Protein AF-A0A2M8A0D3-F1 (afdb_monomer)

Sequence (108 aa):
MKKVFHLFIFVATLCAVLFFIGHSMISLTSGDSISKNASHYRYLFMLWRYGLYALILILWPYFVACIGKKQKWNAETIHYFSNQRIKLFVLFLIFEIFFVFNVISHLL

Foldseek 3Di:
DVVVVVLVVVVVVVVVVLVVVVVVVVVVDDPVCCLVCCVVCVVSVVVSLVVVLVSCLVCQLVVLVVVCVVVVNDPVSSVVRNVCSVVVSVVSVVVVVVVVVVVVVVSD

Solvent-accessible surface area (backbone atoms only — not comparable to full-atom values): 6006 Å² total; per-residue (Å²): 107,71,69,60,50,52,51,50,50,53,49,52,51,51,52,49,53,55,47,48,55,54,50,59,58,54,76,74,50,60,82,88,45,50,75,71,45,45,67,73,43,43,63,55,56,49,51,54,50,54,50,51,52,53,48,47,55,67,43,42,41,58,51,37,48,51,50,25,61,76,70,68,50,53,71,66,58,32,51,54,61,33,63,43,44,61,59,52,49,53,50,51,53,52,54,47,53,54,46,53,53,53,54,49,65,73,72,108

Radius of gyration: 17.94 Å; Cα contacts (8 Å, |Δi|>4): 27; chains: 1; bounding box: 47×24×46 Å

Structure (mmCIF, N/CA/C/O backbone):
data_AF-A0A2M8A0D3-F1
#
_entry.id   AF-A0A2M8A0D3-F1
#
loop_
_atom_site.group_PDB
_atom_site.id
_atom_site.type_symbol
_atom_site.label_atom_id
_atom_site.label_alt_id
_atom_site.label_comp_id
_atom_site.label_asym_id
_atom_site.label_entity_id
_atom_site.label_seq_id
_atom_site.pdbx_PDB_ins_code
_atom_site.Cartn_x
_atom_site.Cartn_y
_atom_site.Cartn_z
_atom_site.occupancy
_atom_site.B_iso_or_equiv
_atom_site.auth_seq_id
_atom_site.auth_comp_id
_atom_site.auth_asym_id
_atom_site.auth_atom_id
_atom_site.pdbx_PDB_model_num
ATOM 1 N N . MET A 1 1 ? -4.905 -8.831 19.347 1.00 53.97 1 MET A N 1
ATOM 2 C CA . MET A 1 1 ? -3.661 -8.095 19.016 1.00 53.97 1 MET A CA 1
ATOM 3 C C . MET A 1 1 ? -2.608 -8.965 18.326 1.00 53.97 1 MET A C 1
ATOM 5 O O . MET A 1 1 ? -2.086 -8.514 17.318 1.00 53.97 1 MET A O 1
ATOM 9 N N . LYS A 1 2 ? -2.368 -10.222 18.749 1.00 63.69 2 LYS A N 1
ATOM 10 C CA . LYS A 1 2 ? -1.394 -11.131 18.097 1.00 63.69 2 LYS A CA 1
ATOM 11 C C . LYS A 1 2 ? -1.551 -11.251 16.566 1.00 63.69 2 LYS A C 1
ATOM 13 O O . LYS A 1 2 ? -0.563 -11.125 15.862 1.00 63.69 2 LYS A O 1
ATOM 18 N N . LYS A 1 3 ? -2.775 -11.396 16.038 1.00 62.47 3 LYS A N 1
ATOM 19 C CA . LYS A 1 3 ? -3.029 -11.478 14.579 1.00 62.47 3 LYS A CA 1
ATOM 20 C C . LYS A 1 3 ? -2.644 -10.203 13.807 1.00 62.47 3 LYS A C 1
ATOM 22 O O . LYS A 1 3 ? -2.074 -10.293 12.731 1.00 62.47 3 LYS A O 1
ATOM 27 N N . VAL A 1 4 ? -2.912 -9.026 14.379 1.00 61.47 4 VAL A N 1
ATOM 28 C CA . VAL A 1 4 ? -2.555 -7.726 13.773 1.00 61.47 4 VAL A CA 1
ATOM 29 C C . VAL A 1 4 ? -1.041 -7.527 13.788 1.00 61.47 4 VAL A C 1
ATOM 31 O O . VAL A 1 4 ? -0.479 -7.037 12.821 1.00 61.47 4 VAL A O 1
ATOM 34 N N . PHE A 1 5 ? -0.376 -7.975 14.853 1.00 67.31 5 PHE A N 1
ATOM 35 C CA . PHE A 1 5 ? 1.080 -7.954 14.952 1.00 67.31 5 PHE A CA 1
ATOM 36 C C . PHE A 1 5 ? 1.754 -8.853 13.903 1.00 67.31 5 PHE A C 1
ATOM 38 O O . PHE A 1 5 ? 2.689 -8.414 13.248 1.00 67.31 5 PHE A O 1
ATOM 45 N N . HIS A 1 6 ? 1.235 -10.066 13.672 1.00 69.00 6 HIS A N 1
ATOM 46 C CA . HIS A 1 6 ? 1.746 -10.951 12.614 1.00 69.00 6 HIS A CA 1
ATOM 47 C C . HIS A 1 6 ? 1.540 -10.355 11.218 1.00 69.00 6 HIS A C 1
ATOM 49 O O . HIS A 1 6 ? 2.444 -10.425 10.392 1.00 69.00 6 HIS A O 1
ATOM 55 N N . LEU A 1 7 ? 0.386 -9.721 10.973 1.00 72.25 7 LEU A N 1
ATOM 56 C CA . LEU A 1 7 ? 0.130 -9.002 9.724 1.00 72.25 7 LEU A CA 1
ATOM 57 C C . LEU A 1 7 ? 1.139 -7.860 9.536 1.00 72.25 7 LEU A C 1
ATOM 59 O O . LEU A 1 7 ? 1.708 -7.716 8.463 1.00 72.25 7 LEU A O 1
ATOM 63 N N . PHE A 1 8 ? 1.408 -7.085 10.588 1.00 71.31 8 PHE A N 1
ATOM 64 C CA . PHE A 1 8 ? 2.353 -5.972 10.534 1.00 71.31 8 PHE A CA 1
ATOM 65 C C . PHE A 1 8 ? 3.792 -6.439 10.279 1.00 71.31 8 PHE A C 1
ATOM 67 O O . PHE A 1 8 ? 4.480 -5.846 9.455 1.00 71.31 8 PHE A O 1
ATOM 74 N N . ILE A 1 9 ? 4.226 -7.525 10.933 1.00 75.44 9 ILE A N 1
ATOM 75 C CA . ILE A 1 9 ? 5.531 -8.150 10.674 1.00 75.44 9 ILE A CA 1
ATOM 76 C C . ILE A 1 9 ? 5.606 -8.619 9.227 1.00 75.44 9 ILE A C 1
ATOM 78 O O . ILE A 1 9 ? 6.556 -8.266 8.543 1.00 75.44 9 ILE A O 1
ATOM 82 N N . PHE A 1 10 ? 4.596 -9.344 8.741 1.00 77.00 10 PHE A N 1
ATOM 83 C CA . PHE A 1 10 ? 4.562 -9.818 7.359 1.00 77.00 10 PHE A CA 1
ATOM 84 C C . PHE A 1 10 ? 4.689 -8.664 6.358 1.00 77.00 10 PHE A C 1
ATOM 86 O O . PHE A 1 10 ? 5.487 -8.746 5.428 1.00 77.00 10 PHE A O 1
ATOM 93 N N . VAL A 1 11 ? 3.973 -7.556 6.581 1.00 71.50 11 VAL A N 1
ATOM 94 C CA . VAL A 1 11 ? 4.099 -6.359 5.740 1.00 71.50 11 VAL A CA 1
ATOM 95 C C . VAL A 1 11 ? 5.483 -5.725 5.846 1.00 71.50 11 VAL A C 1
ATOM 97 O O . VAL A 1 11 ? 6.059 -5.375 4.820 1.00 71.50 11 VAL A O 1
ATOM 100 N N . ALA A 1 12 ? 6.041 -5.592 7.049 1.00 72.12 12 ALA A N 1
ATOM 101 C CA . ALA A 1 12 ? 7.383 -5.049 7.234 1.00 72.12 12 ALA A CA 1
ATOM 102 C C . ALA A 1 12 ? 8.439 -5.904 6.515 1.00 72.12 12 ALA A C 1
ATOM 104 O O . ALA A 1 12 ? 9.322 -5.357 5.858 1.00 72.12 12 ALA A O 1
ATOM 105 N N . THR A 1 13 ? 8.311 -7.233 6.567 1.00 75.75 13 THR A N 1
ATOM 106 C CA . THR A 1 13 ? 9.167 -8.164 5.823 1.00 75.75 13 THR A CA 1
ATOM 107 C C . THR A 1 13 ? 8.981 -8.002 4.316 1.00 75.75 13 THR A C 1
ATOM 109 O O . THR A 1 13 ? 9.974 -7.936 3.598 1.00 75.75 13 THR A O 1
ATOM 112 N N . LEU A 1 14 ? 7.742 -7.865 3.829 1.00 75.94 14 LEU A N 1
ATOM 113 C CA . LEU A 1 14 ? 7.469 -7.645 2.406 1.00 75.94 14 LEU A CA 1
ATOM 114 C C . LEU A 1 14 ? 8.103 -6.335 1.916 1.00 75.94 14 LEU A C 1
ATOM 116 O O . LEU A 1 14 ? 8.786 -6.333 0.897 1.00 75.94 14 LEU A O 1
ATOM 120 N N . CYS A 1 15 ? 7.942 -5.242 2.670 1.00 71.69 15 CYS A N 1
ATOM 121 C CA . CYS A 1 15 ? 8.560 -3.949 2.378 1.00 71.69 15 CYS A CA 1
ATOM 122 C C . CYS A 1 15 ? 10.093 -4.018 2.411 1.00 71.69 15 CYS A C 1
ATOM 124 O O . CYS A 1 15 ? 10.734 -3.449 1.534 1.00 71.69 15 CYS A O 1
ATOM 126 N N . ALA A 1 16 ? 10.683 -4.725 3.380 1.00 70.44 16 ALA A N 1
ATOM 127 C CA . ALA A 1 16 ? 12.131 -4.902 3.483 1.00 70.44 16 ALA A CA 1
ATOM 128 C C . ALA A 1 16 ? 12.702 -5.707 2.306 1.00 70.44 16 ALA A C 1
ATOM 130 O O . ALA A 1 16 ? 13.708 -5.301 1.733 1.00 70.44 16 ALA A O 1
ATOM 131 N N . VAL A 1 17 ? 12.044 -6.798 1.898 1.00 75.62 17 VAL A N 1
ATOM 132 C CA . VAL A 1 17 ? 12.436 -7.591 0.717 1.00 75.62 17 VAL A CA 1
ATOM 133 C C . VAL A 1 17 ? 12.339 -6.745 -0.549 1.00 75.62 17 VAL A C 1
ATOM 135 O O . VAL A 1 17 ? 13.273 -6.693 -1.342 1.00 75.62 17 VAL A O 1
ATOM 138 N N . LEU A 1 18 ? 11.230 -6.028 -0.709 1.00 66.56 18 LEU A N 1
ATOM 139 C CA . LEU A 1 18 ? 10.997 -5.132 -1.834 1.00 66.56 18 LEU A CA 1
ATOM 140 C C . LEU A 1 18 ? 12.032 -3.989 -1.897 1.00 66.56 18 LEU A C 1
ATOM 142 O O . LEU A 1 18 ? 12.517 -3.663 -2.979 1.00 66.56 18 LEU A O 1
ATOM 146 N N . PHE A 1 19 ? 12.407 -3.411 -0.752 1.00 68.25 19 PHE A N 1
ATOM 147 C CA . PHE A 1 19 ? 13.446 -2.383 -0.652 1.00 68.25 19 PHE A CA 1
ATOM 148 C C . PHE A 1 19 ? 14.841 -2.944 -0.942 1.00 68.25 19 PHE A C 1
ATOM 150 O O . PHE A 1 19 ? 15.609 -2.320 -1.668 1.00 68.25 19 PHE A O 1
ATOM 157 N N . PHE A 1 20 ? 15.157 -4.134 -0.424 1.00 71.50 20 PHE A N 1
ATOM 158 C CA . PHE A 1 20 ? 16.431 -4.808 -0.667 1.00 71.50 20 PHE A CA 1
ATOM 159 C C . PHE A 1 20 ? 16.620 -5.116 -2.154 1.00 71.50 20 PHE A C 1
ATOM 161 O O . PH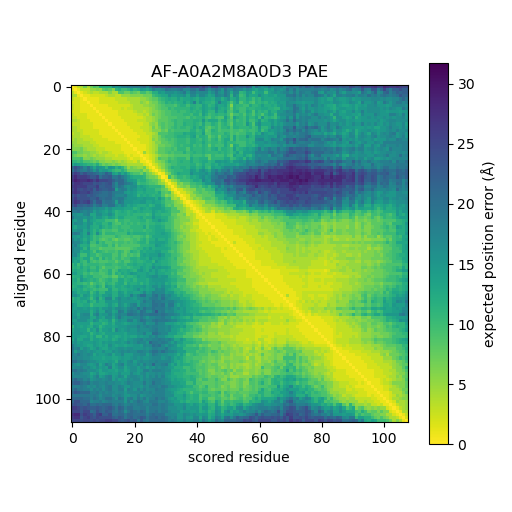E A 1 20 ? 17.654 -4.773 -2.712 1.00 71.50 20 PHE A O 1
ATOM 168 N N . ILE A 1 21 ? 15.595 -5.654 -2.826 1.00 68.12 21 ILE A N 1
ATOM 169 C CA . ILE A 1 21 ? 15.629 -5.902 -4.276 1.00 68.12 21 ILE A CA 1
ATOM 170 C C . ILE A 1 21 ? 15.853 -4.590 -5.045 1.00 68.12 21 ILE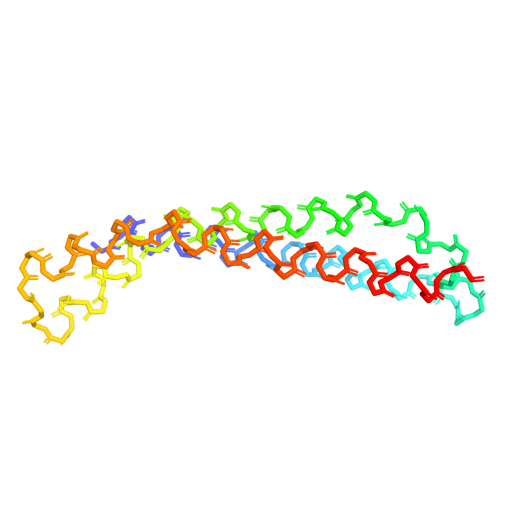 A C 1
ATOM 172 O O . ILE A 1 21 ? 16.718 -4.535 -5.918 1.00 68.12 21 ILE A O 1
ATOM 176 N N . GLY A 1 22 ? 15.123 -3.522 -4.703 1.00 61.97 22 GLY A N 1
ATOM 177 C CA . GLY A 1 22 ? 15.313 -2.209 -5.328 1.00 61.97 22 GLY A CA 1
ATOM 178 C C . GLY A 1 22 ? 16.727 -1.652 -5.1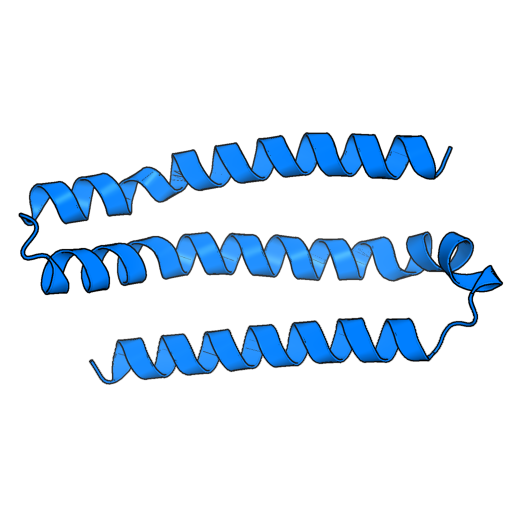22 1.00 61.97 22 GLY A C 1
ATOM 179 O O . GLY A 1 22 ? 17.343 -1.161 -6.065 1.00 61.97 22 GLY A O 1
ATOM 180 N N . HIS A 1 23 ? 17.272 -1.777 -3.912 1.00 64.81 23 HIS A N 1
ATOM 181 C CA . HIS A 1 23 ? 18.609 -1.297 -3.567 1.00 64.81 23 HIS A CA 1
ATOM 182 C C . HIS A 1 23 ? 19.723 -2.092 -4.265 1.00 64.81 23 HIS A C 1
ATOM 184 O O . HIS A 1 23 ? 20.614 -1.492 -4.865 1.00 64.81 23 HIS A O 1
ATOM 190 N N . SER A 1 24 ? 19.646 -3.427 -4.252 1.00 63.44 24 SER A N 1
ATOM 191 C CA . SER A 1 24 ? 20.610 -4.302 -4.932 1.00 63.44 24 SER A CA 1
ATOM 192 C C . SER A 1 24 ? 20.643 -4.068 -6.442 1.00 63.44 24 SER A C 1
ATOM 194 O O . SER A 1 24 ? 21.693 -4.205 -7.060 1.00 63.44 24 SER A O 1
ATOM 196 N N . MET A 1 25 ? 19.517 -3.681 -7.046 1.00 58.84 25 MET A N 1
ATOM 197 C CA . MET A 1 25 ? 19.472 -3.365 -8.474 1.00 58.84 25 MET A CA 1
ATOM 198 C C . MET A 1 25 ? 20.072 -2.002 -8.819 1.00 58.84 25 MET A C 1
ATOM 200 O O . MET A 1 25 ? 20.683 -1.871 -9.875 1.00 58.84 25 MET A O 1
ATOM 204 N N . ILE A 1 26 ? 19.965 -1.012 -7.927 1.00 58.97 26 ILE A N 1
ATOM 205 C CA . ILE A 1 26 ? 20.591 0.306 -8.111 1.00 58.97 26 ILE A CA 1
ATOM 206 C C . ILE A 1 26 ? 22.116 0.213 -7.953 1.00 58.97 26 ILE A C 1
ATOM 208 O O . ILE A 1 26 ? 22.844 0.853 -8.711 1.00 58.97 26 ILE A O 1
ATOM 212 N N . SER A 1 27 ? 22.618 -0.605 -7.019 1.00 53.31 27 SER A N 1
ATOM 213 C CA . SER A 1 27 ? 24.063 -0.701 -6.751 1.00 53.31 27 SER A CA 1
ATOM 214 C C . SER A 1 27 ? 24.864 -1.445 -7.828 1.00 53.31 27 SER A C 1
ATOM 216 O O . SER A 1 27 ? 26.090 -1.383 -7.814 1.00 53.31 27 SER A O 1
ATOM 218 N N . LEU A 1 28 ? 24.203 -2.162 -8.744 1.00 52.72 28 LEU A N 1
ATOM 219 C CA . LEU A 1 28 ? 24.841 -2.933 -9.821 1.00 52.72 28 LEU A CA 1
ATOM 220 C C . LEU A 1 28 ? 25.007 -2.146 -11.134 1.00 52.72 28 LEU A C 1
ATOM 222 O O . LEU A 1 28 ? 25.602 -2.660 -12.079 1.00 52.72 28 LEU A O 1
ATOM 226 N N . THR A 1 29 ? 24.512 -0.908 -11.215 1.00 48.22 29 THR A N 1
ATOM 227 C CA . THR A 1 29 ? 24.529 -0.096 -12.445 1.00 48.22 29 THR A CA 1
ATOM 228 C C . THR A 1 29 ? 25.312 1.202 -12.268 1.00 48.22 29 THR A C 1
ATOM 230 O O . THR A 1 29 ? 24.954 2.046 -11.452 1.00 48.22 29 THR A O 1
ATOM 233 N N . SER A 1 30 ? 26.366 1.389 -13.068 1.00 50.09 30 SER A N 1
ATOM 234 C CA . SER A 1 30 ? 27.091 2.659 -13.200 1.00 50.09 30 SER A CA 1
ATOM 235 C C . SER A 1 30 ? 26.194 3.739 -13.826 1.00 50.09 30 SER A C 1
ATOM 237 O O . SER A 1 30 ? 25.335 3.428 -14.656 1.00 50.09 30 SER A O 1
ATOM 239 N N . GLY A 1 31 ? 26.386 5.004 -13.430 1.00 52.69 31 GLY A N 1
ATOM 240 C CA . GLY A 1 31 ? 25.487 6.139 -13.708 1.00 52.69 31 GLY A CA 1
ATOM 241 C C . GLY A 1 31 ? 25.015 6.307 -15.162 1.00 52.69 31 GLY A C 1
ATOM 242 O O . GLY A 1 31 ? 23.857 6.656 -15.376 1.00 52.69 31 GLY A O 1
ATOM 243 N N . ASP A 1 32 ? 25.840 5.954 -16.152 1.00 52.47 32 ASP A N 1
ATOM 244 C CA . ASP A 1 32 ? 25.505 6.068 -17.585 1.00 52.47 32 ASP A CA 1
ATOM 245 C C . ASP A 1 32 ? 24.538 4.982 -18.099 1.00 52.47 32 ASP A C 1
ATOM 247 O O . ASP A 1 32 ? 23.936 5.116 -19.165 1.00 52.47 32 ASP A O 1
ATOM 251 N N . SER A 1 33 ? 24.347 3.898 -17.343 1.00 51.00 33 SER A N 1
ATOM 252 C CA . SER A 1 33 ? 23.461 2.779 -17.703 1.00 51.00 33 SER A CA 1
ATOM 253 C C . SER A 1 33 ? 22.053 2.890 -17.112 1.00 51.00 33 SER A C 1
ATOM 255 O O . SER A 1 33 ? 21.165 2.137 -17.509 1.00 51.00 33 SER A O 1
ATOM 257 N N . ILE A 1 34 ? 21.814 3.840 -16.200 1.00 51.66 34 ILE A N 1
ATOM 258 C CA . ILE A 1 34 ? 20.551 3.962 -15.458 1.00 51.66 34 ILE A CA 1
ATOM 259 C C . ILE A 1 34 ? 19.385 4.314 -16.392 1.00 51.66 34 ILE A C 1
ATOM 261 O O . ILE A 1 34 ? 18.310 3.735 -16.250 1.00 51.66 34 ILE A O 1
ATOM 265 N N . SER A 1 35 ? 19.584 5.177 -17.397 1.00 51.25 35 SER A N 1
ATOM 266 C CA . SER A 1 35 ? 18.510 5.526 -18.345 1.00 51.25 35 SER A CA 1
ATOM 267 C C . SER A 1 35 ? 18.177 4.379 -19.310 1.00 51.25 35 SER A C 1
ATOM 269 O O . SER A 1 35 ? 17.004 4.114 -19.569 1.00 51.25 35 SER A O 1
ATOM 271 N N . LYS A 1 36 ? 19.183 3.621 -19.777 1.00 51.88 36 LYS A N 1
ATOM 272 C CA . LYS A 1 36 ? 18.979 2.442 -20.640 1.00 51.88 36 LYS A CA 1
ATOM 273 C C . LYS A 1 36 ? 18.391 1.252 -19.872 1.00 51.88 36 LYS A C 1
ATOM 275 O O . LYS A 1 36 ? 17.502 0.576 -20.392 1.00 51.88 36 LYS A O 1
ATOM 280 N N . ASN A 1 37 ? 18.797 1.041 -18.619 1.00 54.53 37 ASN A N 1
ATOM 281 C CA . ASN A 1 37 ? 18.279 -0.034 -17.769 1.00 54.53 37 ASN A CA 1
ATOM 282 C C . ASN A 1 37 ? 16.965 0.312 -17.054 1.00 54.53 37 ASN A C 1
ATOM 284 O O . ASN A 1 37 ? 16.269 -0.602 -16.615 1.00 54.53 37 ASN A O 1
ATOM 288 N N . ALA A 1 38 ? 16.554 1.583 -16.989 1.00 53.62 38 ALA A N 1
ATOM 289 C CA . ALA A 1 38 ? 15.234 1.965 -16.477 1.00 53.62 38 ALA A CA 1
ATOM 290 C C . ALA A 1 38 ? 14.095 1.265 -17.239 1.00 53.62 38 ALA A C 1
ATOM 292 O O . ALA A 1 38 ? 13.080 0.905 -16.644 1.00 53.62 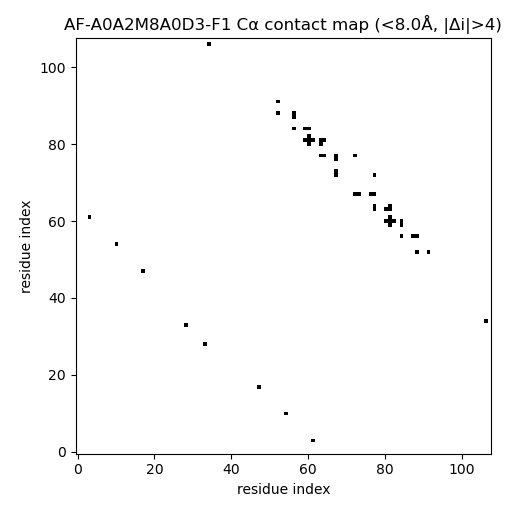38 ALA A O 1
ATOM 293 N N . SER A 1 39 ? 14.285 0.999 -18.537 1.00 56.84 39 SER A N 1
ATOM 294 C CA . SER A 1 39 ? 13.350 0.209 -19.346 1.00 56.84 39 SER A CA 1
ATOM 295 C C . SER A 1 39 ? 13.281 -1.266 -18.912 1.00 56.84 39 SER A C 1
ATOM 297 O O . SER A 1 39 ? 12.185 -1.822 -18.834 1.00 56.84 39 SER A O 1
ATOM 299 N N . HIS A 1 40 ? 14.417 -1.872 -18.543 1.00 56.44 40 HIS A N 1
ATOM 300 C CA . HIS A 1 40 ? 14.510 -3.245 -18.027 1.00 56.44 40 HIS A CA 1
ATOM 301 C C . HIS A 1 40 ? 13.887 -3.386 -16.633 1.00 56.44 40 HIS A C 1
ATOM 303 O O . HIS A 1 40 ? 13.202 -4.367 -16.351 1.00 56.44 40 HIS A O 1
ATOM 309 N N . TYR A 1 41 ? 14.058 -2.380 -15.772 1.00 58.81 41 TYR A N 1
ATOM 310 C CA . TYR A 1 41 ? 13.497 -2.378 -14.418 1.00 58.81 41 TYR A CA 1
ATOM 311 C C . TYR A 1 41 ? 12.074 -1.817 -14.339 1.00 58.81 41 TYR A C 1
ATOM 313 O O . TYR A 1 41 ? 11.452 -1.858 -13.277 1.00 58.81 41 TYR A O 1
ATOM 321 N N . ARG A 1 42 ? 11.512 -1.347 -15.458 1.00 65.44 42 ARG A N 1
ATOM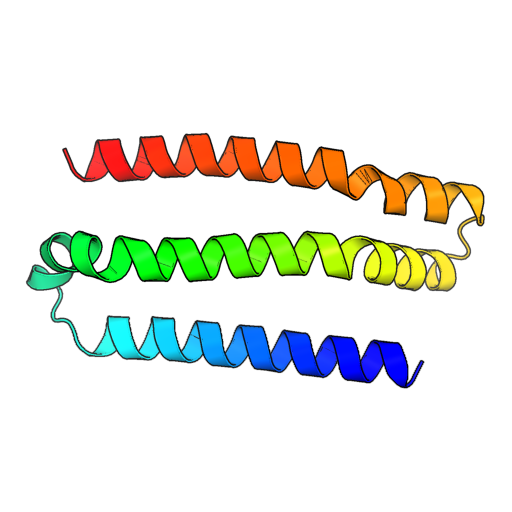 322 C CA . ARG A 1 42 ? 10.162 -0.773 -15.540 1.00 65.44 42 ARG A CA 1
ATOM 323 C C . ARG A 1 42 ? 9.100 -1.705 -14.954 1.00 65.44 42 ARG A C 1
ATOM 325 O O . ARG A 1 42 ? 8.244 -1.260 -14.192 1.00 65.44 42 ARG A O 1
ATOM 332 N N . TYR A 1 43 ? 9.167 -2.994 -15.283 1.00 63.81 43 TYR A N 1
ATOM 333 C CA . TYR A 1 43 ? 8.222 -3.992 -14.776 1.00 63.81 43 TYR A CA 1
ATOM 334 C C . TYR A 1 43 ? 8.397 -4.257 -13.283 1.00 63.81 43 TYR A C 1
ATOM 336 O O . TYR A 1 43 ? 7.407 -4.443 -12.580 1.00 63.81 43 TYR A O 1
ATOM 344 N N . LEU A 1 44 ? 9.634 -4.215 -12.783 1.00 67.12 44 LEU A N 1
ATOM 345 C CA . LEU A 1 44 ? 9.913 -4.393 -11.364 1.00 67.12 44 LEU A CA 1
ATOM 346 C C . LEU A 1 44 ? 9.409 -3.201 -10.541 1.00 67.12 44 LEU A C 1
ATOM 348 O O . LEU A 1 44 ? 8.752 -3.403 -9.525 1.00 67.12 44 LEU A O 1
ATOM 352 N N . PHE A 1 45 ? 9.643 -1.969 -11.000 1.00 67.81 45 PHE A N 1
ATOM 353 C CA . PHE A 1 45 ? 9.093 -0.774 -10.358 1.00 67.81 45 PHE A CA 1
ATOM 354 C C . PHE A 1 45 ? 7.562 -0.756 -10.399 1.00 67.81 45 PHE A C 1
ATOM 356 O O . PHE A 1 45 ? 6.938 -0.378 -9.410 1.00 67.81 45 PHE A O 1
ATOM 363 N N . MET A 1 46 ? 6.948 -1.217 -11.496 1.00 69.69 46 MET A N 1
ATOM 364 C CA . MET A 1 46 ? 5.497 -1.419 -11.554 1.00 69.69 46 MET A CA 1
ATOM 365 C C . MET A 1 46 ? 5.024 -2.443 -10.516 1.00 69.69 46 MET A C 1
ATOM 367 O O . MET A 1 46 ? 4.127 -2.139 -9.736 1.00 69.69 46 MET A O 1
ATOM 371 N N . LEU A 1 47 ? 5.650 -3.622 -10.450 1.00 69.62 47 LEU A N 1
ATOM 372 C CA . LEU A 1 47 ? 5.328 -4.667 -9.469 1.00 69.62 47 LEU A CA 1
ATOM 373 C C . LEU A 1 47 ? 5.474 -4.175 -8.024 1.00 69.62 47 LEU A C 1
ATOM 375 O O . LEU A 1 47 ? 4.585 -4.401 -7.205 1.00 69.62 47 LEU A O 1
ATOM 379 N N . TRP A 1 48 ? 6.561 -3.464 -7.724 1.00 70.44 48 TRP A N 1
ATOM 380 C CA . TRP A 1 48 ? 6.817 -2.863 -6.417 1.00 70.44 48 TRP A CA 1
ATOM 381 C C . TRP A 1 48 ? 5.707 -1.890 -6.016 1.00 70.44 48 TRP A C 1
ATOM 383 O O . TRP A 1 48 ? 5.170 -1.952 -4.908 1.00 70.44 48 TRP A O 1
ATOM 393 N N . ARG A 1 49 ? 5.318 -1.024 -6.952 1.00 72.94 49 ARG A N 1
ATOM 394 C CA . ARG A 1 49 ? 4.327 0.024 -6.735 1.00 72.94 49 ARG A CA 1
ATOM 395 C C . ARG A 1 49 ? 2.914 -0.543 -6.572 1.00 72.94 49 ARG A C 1
ATOM 397 O O . ARG A 1 49 ? 2.235 -0.204 -5.605 1.00 72.94 49 ARG A O 1
ATOM 404 N N . TYR A 1 50 ? 2.505 -1.479 -7.431 1.00 74.50 50 TYR A N 1
ATOM 405 C CA . TYR A 1 50 ? 1.222 -2.177 -7.288 1.00 74.50 50 TYR A CA 1
ATOM 406 C C . TYR A 1 50 ? 1.158 -3.008 -6.001 1.00 74.50 50 TYR A C 1
ATOM 408 O O . TYR A 1 50 ? 0.118 -3.033 -5.340 1.00 74.50 50 TYR A O 1
ATOM 416 N N . GLY A 1 51 ? 2.275 -3.626 -5.601 1.00 76.81 51 GLY A N 1
ATOM 417 C CA . GLY A 1 51 ? 2.401 -4.305 -4.312 1.00 76.81 51 GLY A CA 1
ATOM 418 C C . GLY A 1 51 ? 2.166 -3.358 -3.131 1.00 76.81 51 GLY A C 1
ATOM 419 O O . GLY A 1 51 ? 1.405 -3.685 -2.221 1.00 76.81 51 GLY A O 1
ATOM 420 N N . LEU A 1 52 ? 2.745 -2.154 -3.178 1.00 74.69 52 LEU A N 1
ATOM 421 C CA . LEU A 1 52 ? 2.531 -1.095 -2.186 1.00 74.69 52 LEU A CA 1
ATOM 422 C C . LEU A 1 52 ? 1.070 -0.628 -2.125 1.00 74.69 52 LEU A C 1
ATOM 424 O O . LEU A 1 52 ? 0.518 -0.501 -1.032 1.00 74.69 52 LEU A O 1
ATOM 428 N N . TYR A 1 53 ? 0.410 -0.420 -3.266 1.00 76.56 53 TYR A N 1
ATOM 429 C CA . TYR A 1 53 ? -1.003 -0.025 -3.275 1.00 76.56 53 TYR A CA 1
ATOM 430 C C . TYR A 1 53 ? -1.915 -1.112 -2.718 1.00 76.56 53 TYR A C 1
ATOM 432 O O . TYR A 1 53 ? -2.775 -0.819 -1.885 1.00 76.56 53 TYR A O 1
ATOM 440 N N . ALA A 1 54 ? -1.703 -2.369 -3.113 1.00 78.12 54 ALA A N 1
ATOM 441 C CA . ALA A 1 54 ? -2.449 -3.497 -2.569 1.00 78.12 54 ALA A CA 1
ATOM 442 C C . ALA A 1 54 ? -2.272 -3.595 -1.044 1.00 78.12 54 ALA A C 1
ATOM 444 O O . ALA A 1 54 ? -3.251 -3.744 -0.310 1.00 78.12 54 ALA A O 1
ATOM 445 N N . LEU A 1 55 ? -1.039 -3.423 -0.558 1.00 77.94 55 LEU A N 1
ATOM 446 C CA . LEU A 1 55 ? -0.725 -3.377 0.868 1.00 77.94 55 LEU A CA 1
ATOM 447 C C . LEU A 1 55 ? -1.485 -2.270 1.598 1.00 77.94 55 LEU A C 1
ATOM 449 O O . LEU A 1 55 ? -2.085 -2.533 2.639 1.00 77.94 55 LEU A O 1
ATOM 453 N N . ILE A 1 56 ? -1.505 -1.053 1.054 1.00 78.06 56 ILE A N 1
ATOM 454 C CA . ILE A 1 56 ? -2.211 0.076 1.667 1.00 78.06 56 ILE A CA 1
ATOM 455 C C . ILE A 1 56 ? -3.715 -0.203 1.736 1.00 78.06 56 ILE A C 1
ATOM 457 O O . ILE A 1 56 ? -4.317 0.007 2.787 1.00 78.06 56 ILE A O 1
ATOM 461 N N . LEU A 1 57 ? -4.326 -0.739 0.675 1.00 82.06 57 LEU A N 1
ATOM 462 C CA . LEU A 1 57 ? -5.758 -1.063 0.673 1.00 82.06 57 LEU A CA 1
ATOM 463 C C . LEU A 1 57 ? -6.129 -2.142 1.689 1.00 82.06 57 LEU A C 1
ATOM 465 O O . LEU A 1 57 ? -7.170 -2.037 2.342 1.00 82.06 57 LEU A O 1
ATOM 469 N N . ILE A 1 58 ? -5.286 -3.165 1.822 1.00 82.56 58 ILE A N 1
ATOM 470 C CA . ILE A 1 58 ? -5.499 -4.261 2.769 1.00 82.56 58 ILE A CA 1
ATOM 471 C C . ILE A 1 58 ? -5.302 -3.766 4.202 1.00 82.56 58 ILE A C 1
ATOM 473 O O . ILE A 1 58 ? -6.089 -4.115 5.078 1.00 82.56 58 ILE A O 1
ATOM 477 N N . LEU A 1 59 ? -4.280 -2.944 4.454 1.00 80.50 59 LEU A N 1
ATOM 478 C CA . LEU A 1 59 ? -3.933 -2.476 5.796 1.00 80.50 59 LEU A CA 1
ATOM 479 C C . LEU A 1 59 ? -4.792 -1.318 6.299 1.00 80.50 59 LEU A C 1
ATOM 481 O O . LEU A 1 59 ? -4.958 -1.179 7.513 1.00 80.50 59 LEU A O 1
ATOM 485 N N . TRP A 1 60 ? -5.350 -0.502 5.406 1.00 85.88 60 TRP A N 1
ATOM 486 C CA . TRP A 1 60 ? -6.095 0.704 5.765 1.00 85.88 60 TRP A CA 1
ATOM 487 C C . TRP A 1 60 ? -7.202 0.468 6.811 1.00 85.88 60 TRP A C 1
ATOM 489 O O . TRP A 1 60 ? -7.204 1.166 7.827 1.00 85.88 60 TRP A O 1
ATOM 499 N N . PRO A 1 61 ? -8.089 -0.543 6.682 1.00 84.38 61 PRO A N 1
ATOM 500 C CA . PRO A 1 61 ? -9.121 -0.805 7.687 1.00 84.38 61 PRO A CA 1
ATOM 501 C C . PRO A 1 61 ? -8.539 -1.181 9.056 1.00 84.38 61 PRO A C 1
ATOM 503 O O . PRO A 1 61 ? -9.075 -0.790 10.092 1.00 84.38 61 PRO A O 1
ATOM 506 N N . TYR A 1 62 ? -7.421 -1.914 9.083 1.00 84.06 62 TYR A N 1
ATOM 507 C CA . TYR A 1 62 ? -6.748 -2.292 10.330 1.00 84.06 62 TYR A CA 1
ATOM 508 C C . TYR A 1 62 ? -6.092 -1.086 11.000 1.00 84.06 62 TYR A C 1
ATOM 510 O O . TYR A 1 62 ? -6.165 -0.948 12.222 1.00 84.06 62 TYR A O 1
ATOM 518 N N . PHE A 1 63 ? -5.488 -0.202 10.207 1.00 82.88 63 PHE A N 1
ATOM 519 C CA . PHE A 1 63 ? -4.911 1.049 10.680 1.00 82.88 63 PHE A CA 1
ATOM 520 C C . PHE A 1 63 ? -5.986 1.969 11.274 1.00 82.88 63 PHE A C 1
ATOM 522 O O . PHE A 1 63 ? -5.857 2.394 12.424 1.00 82.88 63 PHE A O 1
ATOM 529 N N . VAL A 1 64 ? -7.090 2.184 10.551 1.00 85.44 64 VAL A N 1
ATOM 530 C CA . VAL A 1 64 ? -8.242 2.975 11.015 1.00 85.44 64 VAL A CA 1
ATOM 531 C C . VAL A 1 64 ? -8.850 2.380 12.284 1.00 85.44 64 VAL A C 1
ATOM 533 O O . VAL A 1 64 ? -9.119 3.110 13.234 1.00 85.44 64 VAL A O 1
ATOM 536 N N . ALA A 1 65 ? -9.017 1.057 12.356 1.00 83.94 65 ALA A N 1
ATOM 537 C CA . ALA A 1 65 ? -9.523 0.397 13.557 1.00 83.94 65 ALA A CA 1
ATOM 538 C C . ALA A 1 65 ? -8.570 0.538 14.757 1.00 83.94 65 ALA A C 1
ATOM 540 O O . ALA A 1 65 ? -9.024 0.668 15.894 1.00 83.94 65 ALA A O 1
ATOM 541 N N . CYS A 1 66 ? -7.255 0.512 14.526 1.00 85.19 66 CYS A N 1
ATOM 542 C CA . CYS A 1 66 ? -6.251 0.689 15.573 1.00 85.19 66 CYS A CA 1
ATOM 543 C C . CYS A 1 66 ? -6.258 2.124 16.120 1.00 85.19 66 CYS A C 1
ATOM 545 O O . CYS A 1 66 ? -6.382 2.324 17.332 1.00 85.19 66 CYS A O 1
ATOM 547 N N . ILE A 1 67 ? -6.200 3.121 15.231 1.00 85.50 67 ILE A N 1
ATOM 548 C CA . ILE A 1 67 ? -6.256 4.539 15.608 1.00 85.50 67 ILE A CA 1
ATOM 549 C C . ILE A 1 67 ? -7.589 4.872 16.260 1.00 85.50 67 ILE A C 1
ATOM 551 O O . ILE A 1 67 ? -7.600 5.475 17.330 1.00 85.50 67 ILE A O 1
ATOM 555 N N . GLY A 1 68 ? -8.698 4.428 15.672 1.00 86.06 68 GLY A N 1
ATOM 556 C CA . GLY A 1 68 ? -10.029 4.700 16.192 1.00 86.06 68 GLY A CA 1
ATOM 557 C C . GLY A 1 68 ? -10.227 4.164 17.603 1.00 86.06 68 GLY A C 1
ATOM 558 O O . GLY A 1 68 ? -10.756 4.872 18.451 1.00 86.06 68 GLY A O 1
ATOM 559 N N . LYS A 1 69 ? -9.707 2.970 17.918 1.00 85.56 69 LYS A N 1
ATOM 560 C CA . LYS A 1 69 ? -9.714 2.459 19.299 1.00 85.56 69 LYS A CA 1
ATOM 561 C C . LYS A 1 69 ? -8.868 3.312 20.241 1.00 85.56 69 LYS A C 1
ATOM 563 O O . LYS A 1 69 ? -9.315 3.615 21.343 1.00 85.56 69 LYS A O 1
ATOM 568 N N . LYS A 1 70 ? -7.667 3.719 19.817 1.00 88.06 70 LYS A N 1
ATOM 569 C CA . LYS A 1 70 ? -6.770 4.558 20.628 1.00 88.06 70 LYS A CA 1
ATOM 570 C C . LYS A 1 70 ? -7.358 5.950 20.887 1.00 88.06 70 LYS A C 1
ATOM 572 O O . LYS A 1 70 ? -7.178 6.487 21.973 1.00 88.06 70 LYS A O 1
ATOM 577 N N . GLN A 1 71 ? -8.077 6.508 19.916 1.00 89.44 71 GLN A N 1
ATOM 578 C CA . GLN A 1 71 ? -8.724 7.818 20.007 1.00 89.44 71 GLN A CA 1
ATOM 579 C C . GLN A 1 71 ? -10.190 7.768 20.460 1.00 89.44 71 GLN A C 1
ATOM 581 O O . GLN A 1 71 ? -10.856 8.797 20.462 1.00 89.44 71 GLN A O 1
ATOM 586 N N . LYS A 1 72 ? -10.691 6.594 20.869 1.00 92.50 72 LYS A N 1
ATOM 587 C CA . LYS A 1 72 ? -12.079 6.386 21.320 1.00 92.50 72 LYS A CA 1
ATOM 588 C C . LYS A 1 72 ? -13.133 6.852 20.302 1.00 92.50 72 LYS A C 1
ATOM 590 O O . LYS A 1 72 ? -14.173 7.377 20.680 1.00 92.50 72 LYS A O 1
ATOM 595 N N . TRP A 1 73 ? -12.866 6.663 19.013 1.00 92.81 73 TRP A N 1
ATOM 596 C CA . TRP A 1 73 ? -13.843 6.927 17.961 1.00 92.81 73 TRP A CA 1
ATOM 597 C C . TRP A 1 73 ? -15.028 5.971 18.064 1.00 92.81 73 TRP A C 1
ATOM 599 O O . TRP A 1 73 ? -14.879 4.794 18.406 1.00 92.81 73 TRP A O 1
ATOM 609 N N . ASN A 1 74 ? -16.199 6.473 17.687 1.00 91.31 74 ASN A N 1
ATOM 610 C CA . ASN A 1 74 ? -17.416 5.679 17.620 1.00 91.31 74 ASN A CA 1
ATOM 611 C C . ASN A 1 74 ? -17.282 4.606 16.525 1.00 91.31 74 ASN A C 1
ATOM 613 O O . ASN A 1 74 ? -16.554 4.780 15.541 1.00 91.31 74 ASN A O 1
ATOM 617 N N . ALA A 1 75 ? -18.014 3.498 16.666 1.00 87.06 75 ALA A N 1
ATOM 618 C CA . ALA A 1 75 ? -17.977 2.399 15.698 1.00 87.06 75 ALA A CA 1
ATOM 619 C C . ALA A 1 75 ? -18.338 2.860 14.272 1.00 87.06 75 ALA A C 1
ATOM 621 O O . ALA A 1 75 ? -17.703 2.433 13.308 1.00 87.06 75 ALA A O 1
ATOM 622 N N . GLU A 1 76 ? -19.290 3.788 14.147 1.00 89.50 76 GLU A N 1
ATOM 623 C CA . GLU A 1 76 ? -19.689 4.401 12.874 1.00 89.50 76 GLU A CA 1
ATOM 624 C C . GLU A 1 76 ? -18.552 5.192 12.226 1.00 89.50 76 GLU A C 1
ATOM 626 O O . GLU A 1 76 ? -18.311 5.061 11.029 1.00 89.50 76 GLU A O 1
ATOM 631 N N . THR A 1 77 ? -17.792 5.956 13.013 1.00 84.38 77 THR A N 1
ATOM 632 C CA . THR A 1 77 ? -16.633 6.719 12.534 1.00 84.38 77 THR A CA 1
ATOM 633 C C . THR A 1 77 ? -15.540 5.783 12.021 1.00 84.38 77 THR A C 1
ATOM 635 O O . THR A 1 77 ? -14.998 5.984 10.935 1.00 84.38 77 THR A O 1
ATOM 638 N N . ILE A 1 78 ? -15.254 4.708 12.762 1.00 86.50 78 ILE A N 1
ATOM 639 C CA . ILE A 1 78 ? -14.292 3.678 12.347 1.00 86.50 78 ILE A CA 1
ATOM 640 C C . ILE A 1 78 ? -14.752 3.007 11.049 1.00 86.50 78 ILE A C 1
ATOM 642 O O . ILE A 1 78 ? -13.943 2.817 10.139 1.00 86.50 78 ILE A O 1
ATOM 646 N N . HIS A 1 79 ? -16.040 2.677 10.935 1.00 85.56 79 HIS A N 1
ATOM 647 C CA . HIS A 1 79 ? -16.609 2.073 9.733 1.00 85.56 79 HIS A CA 1
ATOM 648 C C . HIS A 1 79 ? -16.549 3.022 8.527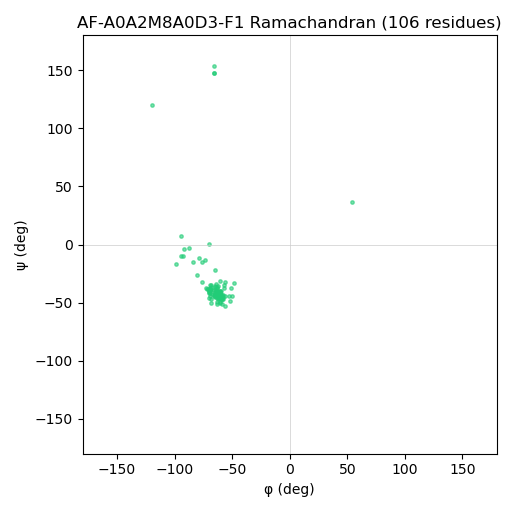 1.00 85.56 79 HIS A C 1
ATOM 650 O O . HIS A 1 79 ? -16.084 2.624 7.456 1.00 85.56 79 HIS A O 1
ATOM 656 N N . TYR A 1 80 ? -16.921 4.292 8.716 1.00 88.19 80 TYR A N 1
ATOM 657 C CA . TYR A 1 80 ? -16.859 5.332 7.692 1.00 88.19 80 TYR A CA 1
ATOM 658 C C . TYR A 1 80 ? -15.445 5.482 7.127 1.00 88.19 80 TYR A C 1
ATOM 660 O O . TYR A 1 80 ? -15.259 5.381 5.914 1.00 88.19 80 TYR A O 1
ATOM 668 N N . PHE A 1 81 ? -14.437 5.664 7.989 1.00 83.81 81 PHE A N 1
ATOM 669 C CA . PHE A 1 81 ? -13.047 5.818 7.553 1.00 83.81 81 PHE A CA 1
ATOM 670 C C . PHE A 1 81 ? -12.471 4.531 6.952 1.00 83.81 81 PHE A C 1
ATOM 672 O O . PHE A 1 81 ? -11.722 4.601 5.977 1.00 83.81 81 PHE A O 1
ATOM 679 N N . SER A 1 82 ? -12.859 3.354 7.453 1.00 83.75 82 SER A N 1
ATOM 680 C CA . SER A 1 82 ? -12.439 2.066 6.880 1.00 83.75 82 SER A CA 1
ATOM 681 C C . SER A 1 82 ? -12.968 1.875 5.451 1.00 83.75 82 SER A C 1
ATOM 683 O O . SER A 1 82 ? -12.270 1.318 4.601 1.00 83.75 82 SER A O 1
ATOM 685 N N . ASN A 1 83 ? -14.167 2.392 5.158 1.00 84.75 83 ASN A N 1
ATOM 686 C CA . ASN A 1 83 ? -14.782 2.348 3.828 1.00 84.75 83 ASN A CA 1
ATOM 687 C C . ASN A 1 83 ? -14.239 3.403 2.848 1.00 84.75 83 ASN A C 1
ATOM 689 O O . ASN A 1 83 ? -14.457 3.271 1.644 1.00 84.75 83 ASN A O 1
ATOM 693 N N . GLN A 1 84 ? -13.457 4.394 3.298 1.00 84.44 84 GLN A N 1
ATOM 694 C CA . GLN A 1 84 ? -12.796 5.353 2.392 1.00 84.44 84 GLN A CA 1
ATOM 695 C C . GLN A 1 84 ? -11.655 4.728 1.563 1.00 84.44 84 GLN A C 1
ATOM 697 O O . GLN A 1 84 ? -11.060 5.415 0.734 1.00 84.44 84 GLN A O 1
ATOM 702 N N . ARG A 1 85 ? -11.373 3.425 1.721 1.00 80.62 85 ARG A N 1
ATOM 703 C CA . ARG A 1 85 ? -10.341 2.685 0.969 1.00 80.62 85 ARG A CA 1
ATOM 704 C C . ARG A 1 85 ? -10.444 2.857 -0.552 1.00 80.62 85 ARG A C 1
ATOM 706 O O . ARG A 1 85 ? -9.428 2.994 -1.218 1.00 80.62 85 ARG A O 1
ATOM 713 N N . ILE A 1 86 ? -11.665 2.910 -1.094 1.00 77.19 86 ILE A N 1
ATOM 714 C CA . ILE A 1 86 ? -11.898 3.081 -2.538 1.00 77.19 86 ILE A CA 1
ATOM 715 C C . ILE A 1 86 ? -11.500 4.492 -2.982 1.00 77.19 86 ILE A C 1
ATOM 717 O O . ILE A 1 86 ? -10.883 4.652 -4.029 1.00 77.19 86 ILE A 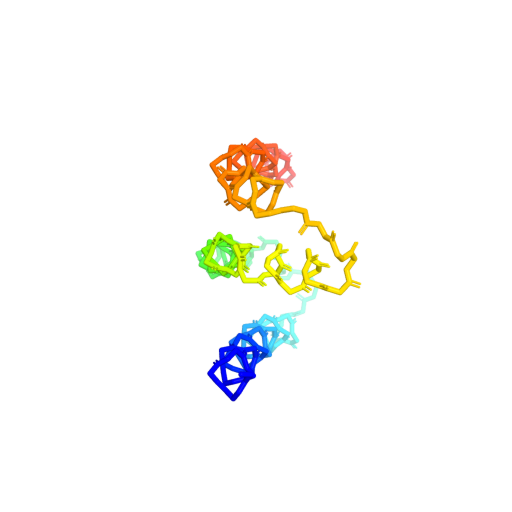O 1
ATOM 721 N N . LYS A 1 87 ? -11.779 5.519 -2.171 1.00 79.12 87 LYS A N 1
ATOM 722 C CA . LYS A 1 87 ? -11.370 6.894 -2.490 1.00 79.12 87 LYS A CA 1
ATOM 723 C C . LYS A 1 87 ? -9.854 7.064 -2.415 1.00 79.12 87 LYS A C 1
ATOM 725 O O . LYS A 1 87 ? -9.283 7.745 -3.257 1.00 79.12 87 LYS A O 1
ATOM 730 N N . LEU A 1 88 ? -9.201 6.391 -1.465 1.00 76.31 88 LEU A N 1
ATOM 731 C CA . LEU A 1 88 ? -7.740 6.288 -1.412 1.00 76.31 88 LEU A CA 1
ATOM 732 C C . LEU A 1 88 ? -7.170 5.600 -2.656 1.00 76.31 88 LEU A C 1
ATOM 734 O O . LEU A 1 88 ? -6.212 6.109 -3.226 1.00 76.31 88 LEU A O 1
ATOM 738 N N . PHE A 1 89 ? -7.777 4.501 -3.116 1.00 76.94 89 PHE A N 1
ATOM 739 C CA . PHE A 1 89 ? -7.365 3.838 -4.357 1.00 76.94 89 PHE A CA 1
ATOM 740 C C . PHE A 1 89 ? -7.455 4.767 -5.569 1.00 76.94 89 PHE A C 1
ATOM 742 O O . PHE A 1 89 ? -6.506 4.867 -6.337 1.00 76.94 89 PHE A O 1
ATOM 749 N N . VAL A 1 90 ? -8.574 5.482 -5.714 1.00 75.75 90 VAL A N 1
ATOM 750 C CA . VAL A 1 90 ? -8.767 6.457 -6.797 1.00 75.75 90 VAL A CA 1
ATOM 751 C C . VAL A 1 90 ? -7.715 7.566 -6.728 1.00 75.75 90 VAL A C 1
ATOM 753 O O . VAL A 1 90 ? -7.155 7.935 -7.756 1.00 75.75 90 VAL A O 1
ATOM 756 N N . LEU A 1 91 ? -7.391 8.058 -5.528 1.00 77.50 91 LEU A N 1
ATOM 757 C CA . LEU A 1 91 ? -6.334 9.051 -5.342 1.00 77.50 91 LEU A CA 1
ATOM 758 C C . LEU A 1 91 ? -4.963 8.509 -5.783 1.00 77.50 91 LEU A C 1
ATOM 760 O O . LEU A 1 91 ? -4.234 9.202 -6.489 1.00 77.50 91 LEU A O 1
ATOM 764 N N . PHE A 1 92 ? -4.626 7.264 -5.425 1.00 74.75 92 PHE A N 1
ATOM 765 C CA . PHE A 1 92 ? -3.397 6.610 -5.888 1.00 74.75 92 PHE A CA 1
ATOM 766 C C . PHE A 1 92 ? -3.362 6.452 -7.407 1.00 74.75 92 PHE A C 1
ATOM 768 O O . PHE A 1 92 ? -2.337 6.753 -8.011 1.00 74.75 92 PHE A O 1
ATOM 775 N N . LEU A 1 93 ? -4.483 6.071 -8.023 1.00 72.44 93 LEU A N 1
ATOM 776 C CA . LEU A 1 93 ? -4.603 5.939 -9.474 1.00 72.44 93 LEU A CA 1
ATOM 777 C C . LEU A 1 93 ? -4.337 7.274 -10.189 1.00 72.44 93 LEU A C 1
ATOM 779 O O . LEU A 1 93 ? -3.659 7.309 -11.212 1.00 72.44 93 LEU A O 1
ATOM 783 N N . ILE A 1 94 ? -4.821 8.388 -9.627 1.00 73.31 94 ILE A N 1
ATOM 784 C CA . ILE A 1 94 ? -4.550 9.736 -10.147 1.00 73.31 94 ILE A CA 1
ATOM 785 C C . ILE A 1 94 ? -3.050 10.047 -10.067 1.00 73.31 94 ILE A C 1
ATOM 787 O O . ILE A 1 94 ? -2.453 10.411 -11.080 1.00 73.31 94 ILE A O 1
ATOM 791 N N . PHE A 1 95 ? -2.414 9.861 -8.904 1.00 69.94 95 PHE A N 1
ATOM 792 C CA . PHE A 1 95 ? -0.963 10.055 -8.761 1.00 69.94 95 PHE A CA 1
ATOM 793 C C . PHE A 1 95 ? -0.157 9.176 -9.719 1.00 69.94 95 PHE A C 1
ATOM 795 O O . PHE A 1 95 ? 0.881 9.595 -10.225 1.00 69.94 95 PHE A O 1
ATOM 802 N N . GLU A 1 96 ? -0.637 7.968 -9.986 1.00 66.56 96 GLU A N 1
ATOM 803 C CA . GLU A 1 96 ? 0.004 7.021 -10.881 1.00 66.56 96 GLU A CA 1
ATOM 804 C C . GLU A 1 96 ? -0.069 7.457 -12.343 1.00 66.56 96 GLU A C 1
ATOM 806 O O . GLU A 1 96 ? 0.938 7.381 -13.045 1.00 66.56 96 GLU A O 1
ATOM 811 N N . ILE A 1 97 ? -1.210 7.998 -12.775 1.00 70.62 97 ILE A N 1
ATOM 812 C CA . ILE A 1 97 ? -1.354 8.630 -14.088 1.00 70.62 97 ILE A CA 1
ATOM 813 C C . ILE A 1 97 ? -0.354 9.787 -14.217 1.00 70.62 97 ILE A C 1
ATOM 815 O O . ILE A 1 97 ? 0.441 9.798 -15.157 1.00 70.62 97 ILE A O 1
ATOM 819 N N . PHE A 1 98 ? -0.314 10.708 -13.246 1.00 65.19 98 PHE A N 1
ATOM 820 C CA . PHE A 1 98 ? 0.642 11.825 -13.250 1.00 65.19 98 PHE A CA 1
ATOM 821 C C . PHE A 1 98 ? 2.097 11.354 -13.284 1.00 65.19 98 PHE A C 1
ATOM 823 O O . PHE A 1 98 ? 2.900 11.891 -14.041 1.00 65.19 98 PHE A O 1
ATOM 830 N N . PHE A 1 99 ? 2.446 10.338 -12.498 1.00 63.66 99 PHE A N 1
ATOM 831 C CA . PHE A 1 99 ? 3.801 9.801 -12.458 1.00 63.66 99 PHE A CA 1
ATOM 832 C C . PHE A 1 99 ? 4.188 9.111 -13.769 1.00 63.66 99 PHE A C 1
ATOM 834 O O . PHE A 1 99 ? 5.298 9.310 -14.249 1.00 63.66 99 PHE A O 1
ATOM 841 N N . VAL A 1 100 ? 3.293 8.317 -14.368 1.00 64.06 100 VAL A N 1
ATOM 842 C CA . VAL A 1 100 ? 3.539 7.675 -15.669 1.00 64.06 100 VAL A CA 1
ATOM 843 C C . VAL A 1 100 ? 3.754 8.733 -16.747 1.00 64.06 100 VAL A C 1
ATOM 845 O O . VAL A 1 100 ? 4.727 8.627 -17.486 1.00 64.06 100 VAL A O 1
ATOM 848 N N . PHE A 1 101 ? 2.929 9.782 -16.795 1.00 61.44 101 PHE A N 1
ATOM 849 C CA . PHE A 1 101 ? 3.136 10.893 -17.726 1.00 61.44 101 PHE A CA 1
ATOM 850 C C . PHE A 1 101 ? 4.441 11.650 -17.457 1.00 61.44 101 PHE A C 1
ATOM 852 O O . PHE A 1 101 ? 5.170 11.939 -18.397 1.00 61.44 101 PHE A O 1
ATOM 859 N N . ASN A 1 102 ? 4.788 11.907 -16.195 1.00 60.28 102 ASN A N 1
ATOM 860 C CA . ASN A 1 102 ? 6.023 12.606 -15.841 1.00 60.28 102 ASN A CA 1
ATOM 861 C C . ASN A 1 102 ? 7.282 11.793 -16.202 1.00 60.28 102 ASN A C 1
ATOM 863 O O . ASN A 1 102 ? 8.235 12.319 -16.766 1.00 60.28 102 ASN A O 1
ATOM 867 N N . VAL A 1 103 ? 7.274 10.484 -15.936 1.00 56.53 103 VAL A N 1
ATOM 868 C CA . VAL A 1 103 ? 8.383 9.587 -16.289 1.00 56.53 103 VAL A CA 1
ATOM 869 C C . VAL A 1 103 ? 8.496 9.400 -17.802 1.00 56.53 103 VAL A C 1
ATOM 871 O O . VAL A 1 103 ? 9.609 9.385 -18.317 1.00 56.53 103 VAL A O 1
ATOM 874 N N . ILE A 1 104 ? 7.376 9.292 -18.527 1.00 53.75 104 ILE A N 1
ATOM 875 C CA . ILE A 1 104 ? 7.384 9.205 -19.996 1.00 53.75 104 ILE A CA 1
ATOM 876 C C . ILE A 1 104 ? 7.936 10.496 -20.614 1.00 53.75 104 ILE A C 1
ATOM 878 O O . ILE A 1 104 ? 8.779 10.410 -21.499 1.00 53.75 104 ILE A O 1
ATOM 882 N N . SER A 1 105 ? 7.533 11.672 -20.122 1.00 45.75 105 SER A N 1
ATOM 883 C CA . SER A 1 105 ? 8.029 12.966 -20.616 1.00 45.75 105 SER A CA 1
ATOM 884 C C . SER A 1 105 ? 9.520 13.207 -20.363 1.00 45.75 105 SER A C 1
ATOM 886 O O . SER A 1 105 ? 10.112 14.026 -21.049 1.00 45.75 105 SER A O 1
ATOM 888 N N . HIS A 1 106 ? 10.130 12.524 -19.390 1.00 43.59 106 HIS A N 1
ATOM 889 C CA . HIS A 1 106 ? 11.575 12.585 -19.134 1.00 43.59 106 HIS A CA 1
ATOM 890 C C . HIS A 1 106 ? 12.382 11.493 -19.859 1.00 43.59 106 HIS A C 1
ATOM 892 O O . HIS A 1 106 ? 13.611 11.521 -19.824 1.00 43.59 106 HIS A O 1
ATOM 898 N N . LEU A 1 107 ? 11.706 10.512 -20.466 1.00 41.66 107 LEU A N 1
ATOM 899 C CA . LEU A 1 107 ? 12.311 9.437 -21.262 1.00 41.66 107 LEU A CA 1
ATOM 900 C C . LEU A 1 107 ? 12.246 9.699 -22.780 1.00 41.66 107 LEU A C 1
ATOM 902 O O . LEU A 1 107 ? 12.962 9.020 -23.517 1.00 41.66 107 LEU A O 1
ATOM 906 N N . LEU A 1 108 ? 11.391 10.628 -23.226 1.00 41.81 108 LEU A N 1
ATOM 907 C CA . LEU A 1 108 ? 11.306 11.177 -24.590 1.00 41.81 108 LEU A CA 1
ATOM 908 C C . LEU A 1 108 ? 12.212 12.404 -24.733 1.00 41.81 108 LEU A C 1
ATOM 910 O O . LEU A 1 108 ? 12.814 12.539 -25.820 1.00 41.81 108 LEU A O 1
#

pLDDT: mean 70.59, std 12.64, range [41.66, 92.81]

Secondary structure (DSSP, 8-state):
-HHHHHHHHHHHHHHHHHHHHHHHHHTTS-GGGHHHHHHHHHHHHHHHHHHHHHHHHHHHHHHHHHHHHHTT--HHHHHHHHHTHHHHHHHHHHHHHHHHHHHHHHH-

Mean predicted aligned error: 11.07 Å

=== Feature glossary ===
Annotated list of the representations used here:

Nearest PDB structures. The Foldseek neighbor list gives the closest experimentally determined structures in the PDB, ranked by structural alignment. TM-score near 1 means near-identical fold; near 0.3 means only rough topology match. This is how one finds what a novel AlphaFold prediction most resembles in the solved-structure universe.

Foldseek 3Di. Foldseek's 3Di representation compresses backbone geometry into a per-residue letter drawn from a learned twenty-state alphabet. It captures the tertiary interaction pattern around each residue — which residues are packed against it in space, regardless of where they are in sequence.

Radius of gyration, Cα contacts, bounding box. Radius of gyration (Rg) is the root-mean-square distance of Cα atoms from their centroid — a single number for overall size and compactness. A globular domain of N residues has Rg ≈ 2.2·N^0.38 Å; an extended or disordered chain has a much larger Rg. The Cα contact count is the number of residue pairs whose Cα atoms are within 8 Å and are more than four positions apart in sequence — a standard proxy for tertiary packing density. The bounding box is the smallest axis-aligned box enclosing all Cα atoms.

InterPro / GO / CATH / organism. The annotation block draws on four external resources. InterPro: which protein families and domains the sequence belongs to. GO: standardized terms for what the protein does, what process it participates in, and where in the cell it acts. CATH: which structural fold it has in the CATH hierarchy. Organism: the species of origin.

mmCIF coordinates. The mmCIF block holds the 3D Cartesian coordinates of each backbone atom (N, Cα, C, O) in ångströms. mmCIF is the PDB's canonical archive format — a tagged-loop text representation of the atomic model.

pLDDT. pLDDT is the predicted lDDT-Cα score: AlphaFold's confidence that the local environment of each residue (all inter-atomic distances within 15 Å) is correctly placed. It is a per-residue number between 0 and 100, with higher meaning more reliable.

Backbone torsions (φ/ψ). φ (phi) and ψ (psi) are the two rotatable backbone dihedrals per residue: φ is the C(i-1)–N–Cα–C torsion, ψ is the N–Cα–C–N(i+1) torsion, both in degrees on (−180°, 180°]. α-helical residues cluster near (−60°, −45°); β-strand residues near (−120°, +130°). A Ramachandran plot is simply a scatter of (φ, ψ) for every residue.

B-factor. For experimental (PDB) structures, the B-factor (temperature factor) quantifies the positional spread of each atom in the crystal — a combination of thermal vibration and static disorder — in units of Å². High B-factors mark flexible loops or poorly resolved regions; low B-factors mark the rigid, well-ordered core.

Secondary structure (3-state, P-SEA). SS3 is a coarse helix/strand/coil call (letters a/b/c) made by the P-SEA algorithm from inter-Cα distances and dihedrals. It is less detailed than DSSP but needs only Cα positions.

Predicted aligned error. Predicted aligned error is AlphaFold's pairwise confidence. Unlike pLDDT (per-residue), PAE is per-residue-pair and captures whether two parts of the structure are correctly placed relative to each other. Units are ångströms of expected positional error.

Solvent-accessible surface area. Solvent-accessible surface area (SASA) is the area in Å² traced out by the centre of a 1.4 Å probe sphere (a water molecule) rolled over the protein's van der Waals surface (Shrake–Rupley / Lee–Richards construction). Buried residues have near-zero SASA; fully exposed residues can exceed 200 Å². The total SASA scales roughly with the number of surface residues.

Secondary structure (8-state, DSSP). The SS8 string is DSSP's per-residue secondary-structure call. α-helix (H) means an i→i+4 H-bond ladder; β-strand (E) means the residue participates in a β-sheet; 3₁₀ (G) and 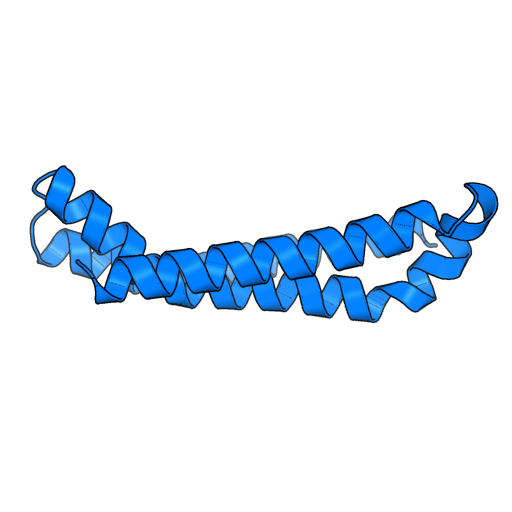π (I) are tighter and wider helices; T/S are turns/bends; '-' is loop.

Rendered structure images. Structure images are PyMOL renders from six orthogonal camera directions. Cartoon representation draws helices as coils and strands as arrows; sticks shows the backbone as bonds; surface shows the solvent-excluded envelope. Rainbow coloring maps sequence position to hue (blue→red, N→C); chain coloring assigns a distinct color per polypeptide.

Sequence. The amino-acid sequence is the protein's primary structure: the linear order of residues from the N-terminus to the C-terminus, written in one-letter code. Everything else here — the 3D coordinates, the secondary stru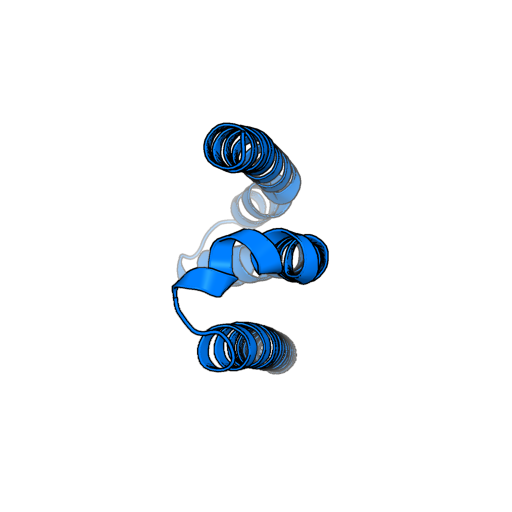cture, the domain annotations — is ultimately a consequence of this string.

Contact-map, Ramachandran, and PAE plots. Three diagnostic plots accompany the record. The Cα contact map visualizes the tertiary structure as a 2D adjacency matrix (8 Å cutoff, sequence-local contacts suppressed). The Ramachandran plot shows the distribution of backbone (φ, ψ) torsions, with points in the α and β basins reflecting secondary structure content. The PAE plot shows AlphaFold's inter-residue confidence as a color matrix.